Protein AF-A0AA38G7B2-F1 (afdb_monomer_lite)

Sequence (124 aa):
VHRPTGPYPSSEYEHSSIPATIKKMFNLTANFLTHRDAWAATFEGVVSHRDTPRTDCPEILPDVTKASRGRTADEEAELSEFQREILQLAAVVSGDDALNSFPEQIGKRMRVKEAQRYSENAMK

Radius of gyration: 23.24 Å; chains: 1; bounding box: 50×40×49 Å

Organism: Taxus chinensis (NCBI:txid29808)

Foldseek 3Di:
DPAFDWPDPPAGADPLLVVLQVCVVVVPPDDRPDVNVNRHGHCCVVVVPDPDDDPPDDPDDPPPPDDPDPDDDPQQDADDPVLLVLLCVLCVLQVNNPDPCPPPVGRGPHGNNRSVVSSVVSVD

InterPro domains:
  IPR007312 Phosphoesterase [PTHR31956] (9-124)
  IPR017850 Alkaline-phosphatase-like, core domain superfamily [G3DSA:3.40.720.10] (4-78)

pLDDT: mean 88.11, std 9.09, range [57.94, 97.5]

Secondary structure (DSSP, 8-state):
--S---SSTT---STTHHHHHHHHHTT--SPPSSHHHHHS--SHHHHTT-SS--S---SSPPP-SS-SSSS---TTSBPPHHHHHHHHHHHHHHT-TTSS-TTTTTTTT-BHHHHHHHHHHHT-

Structure (mmCIF, N/CA/C/O backbone):
data_AF-A0AA38G7B2-F1
#
_entry.id   AF-A0AA38G7B2-F1
#
loop_
_atom_site.group_PDB
_atom_site.id
_atom_site.type_symbol
_atom_site.label_atom_id
_atom_site.label_alt_id
_atom_site.label_comp_id
_atom_site.label_asym_id
_atom_site.label_entity_id
_atom_site.label_seq_id
_atom_site.pdbx_PDB_ins_code
_atom_site.Cartn_x
_atom_site.Cartn_y
_atom_site.Cartn_z
_atom_site.occupancy
_atom_site.B_iso_or_equiv
_atom_site.auth_seq_id
_atom_site.auth_comp_id
_atom_site.auth_asym_id
_atom_site.auth_atom_id
_atom_site.pdbx_PDB_model_num
ATOM 1 N N . VAL A 1 1 ? 8.338 12.559 -15.274 1.00 59.78 1 VAL A N 1
ATOM 2 C CA . VAL A 1 1 ? 7.675 11.326 -15.762 1.00 59.78 1 VAL A CA 1
ATOM 3 C C . VAL A 1 1 ? 6.289 11.294 -15.139 1.00 59.78 1 VAL A C 1
ATOM 5 O O . VAL A 1 1 ? 6.208 11.103 -13.937 1.00 59.78 1 VAL A O 1
ATOM 8 N N . HIS A 1 2 ? 5.229 11.617 -15.887 1.00 69.75 2 HIS A N 1
ATOM 9 C CA . HIS A 1 2 ? 3.869 11.726 -15.317 1.00 69.75 2 HIS A CA 1
ATOM 10 C C . HIS A 1 2 ? 2.869 10.731 -15.904 1.00 69.75 2 HIS A C 1
ATOM 12 O O . HIS A 1 2 ? 1.832 10.506 -15.293 1.00 69.75 2 HIS A O 1
ATOM 18 N N . ARG A 1 3 ? 3.176 10.121 -17.054 1.00 81.06 3 ARG A N 1
ATOM 19 C CA . ARG A 1 3 ? 2.382 9.039 -17.632 1.00 81.06 3 ARG A CA 1
ATOM 20 C C . ARG A 1 3 ? 3.269 7.836 -17.937 1.00 81.06 3 ARG A C 1
ATOM 22 O O . ARG A 1 3 ? 4.423 8.044 -18.326 1.00 81.06 3 ARG A O 1
ATOM 29 N N . PRO A 1 4 ? 2.762 6.618 -17.733 1.00 87.38 4 PRO A N 1
ATOM 30 C CA . PRO A 1 4 ? 3.469 5.411 -18.110 1.00 87.38 4 PRO A CA 1
ATOM 31 C C . PRO A 1 4 ? 3.517 5.205 -19.623 1.00 87.38 4 PRO A C 1
ATOM 33 O O . PRO A 1 4 ? 2.640 5.652 -20.360 1.00 87.38 4 PRO A O 1
ATOM 36 N N . THR A 1 5 ? 4.506 4.426 -20.051 1.00 84.38 5 THR A N 1
ATOM 37 C CA . THR A 1 5 ? 4.462 3.701 -21.321 1.00 84.38 5 THR A CA 1
ATOM 38 C C . THR A 1 5 ? 4.244 2.235 -20.973 1.00 84.38 5 THR A C 1
ATOM 40 O O . THR A 1 5 ? 5.058 1.643 -20.267 1.00 84.38 5 THR A O 1
ATOM 43 N N . GLY A 1 6 ? 3.136 1.654 -21.422 1.00 88.69 6 GLY A N 1
ATOM 44 C CA . GLY A 1 6 ? 2.787 0.267 -21.127 1.00 88.69 6 GLY A CA 1
ATOM 45 C C . GLY A 1 6 ? 2.444 -0.537 -22.381 1.00 88.69 6 GLY A C 1
ATOM 46 O O . GLY A 1 6 ? 2.496 -0.003 -23.491 1.00 88.69 6 GLY A O 1
ATOM 47 N N . PRO A 1 7 ? 2.109 -1.827 -22.219 1.00 93.88 7 PRO A N 1
ATOM 48 C CA . PRO A 1 7 ? 1.737 -2.704 -23.331 1.00 93.88 7 PRO A CA 1
ATOM 49 C C . PRO A 1 7 ? 0.465 -2.251 -24.066 1.00 93.88 7 PRO A C 1
ATOM 51 O O . PRO A 1 7 ? 0.272 -2.618 -25.224 1.00 93.88 7 PRO A O 1
ATOM 54 N N . TYR A 1 8 ? -0.377 -1.431 -23.428 1.00 94.81 8 TYR A N 1
ATOM 55 C CA . TYR A 1 8 ? -1.593 -0.871 -24.011 1.00 94.81 8 TYR A CA 1
ATOM 56 C C . TYR A 1 8 ? -1.651 0.654 -23.826 1.00 94.81 8 TYR A C 1
ATOM 58 O O . TYR A 1 8 ? -1.110 1.178 -22.853 1.00 94.81 8 TYR A O 1
ATOM 66 N N . PRO A 1 9 ? -2.379 1.392 -24.690 1.00 94.19 9 PRO A N 1
ATOM 67 C CA . PRO A 1 9 ? -2.584 2.835 -24.516 1.00 94.19 9 PRO A CA 1
ATOM 68 C C . PRO A 1 9 ? -3.297 3.216 -23.213 1.00 94.19 9 PRO A C 1
ATOM 70 O O . PRO A 1 9 ? -3.200 4.358 -22.776 1.00 94.19 9 PRO A O 1
ATOM 73 N N . SER A 1 10 ? -4.043 2.276 -22.624 1.00 94.94 10 SER A N 1
ATOM 74 C CA . SER A 1 10 ? -4.743 2.454 -21.353 1.00 94.94 10 SER A CA 1
ATOM 75 C C . SER A 1 10 ? -3.926 2.028 -20.140 1.00 94.94 10 SER A C 1
ATOM 77 O O . SER A 1 10 ? -4.412 2.214 -19.035 1.00 94.94 10 SER A O 1
ATOM 79 N N . SER A 1 11 ? -2.748 1.423 -20.319 1.00 95.88 11 SER A N 1
ATOM 80 C CA . SER A 1 11 ? -1.917 0.943 -19.213 1.00 95.88 11 SER A CA 1
ATOM 81 C C . SER A 1 11 ? -1.593 2.070 -18.241 1.00 95.88 11 SER A C 1
ATOM 83 O O . SER A 1 11 ? -1.157 3.134 -18.669 1.00 95.88 11 SER A O 1
ATOM 85 N N . GLU A 1 12 ? -1.731 1.807 -16.942 1.00 95.31 12 GLU A N 1
ATOM 86 C CA . GLU A 1 12 ? -1.373 2.752 -15.882 1.00 95.31 12 GLU A CA 1
ATOM 87 C C . GLU A 1 12 ? -0.318 2.172 -14.931 1.00 95.31 12 GLU A C 1
ATOM 89 O O . GLU A 1 12 ? -0.022 0.971 -14.948 1.00 95.31 12 GLU A O 1
ATOM 94 N N . TYR A 1 13 ? 0.256 3.042 -14.095 1.00 94.31 13 TYR A N 1
ATOM 95 C CA . TYR A 1 13 ? 1.027 2.609 -12.936 1.00 94.31 13 TYR A CA 1
ATOM 96 C C . TYR A 1 13 ? 0.078 2.188 -11.816 1.00 94.31 13 TYR A C 1
ATOM 98 O O . TYR A 1 13 ? -0.749 2.974 -11.357 1.00 94.31 13 TYR A O 1
ATOM 106 N N . GLU A 1 14 ? 0.234 0.959 -11.339 1.00 93.81 14 GLU A N 1
ATOM 107 C CA . GLU A 1 14 ? -0.499 0.433 -10.189 1.00 93.81 14 GLU A CA 1
ATOM 108 C C . GLU A 1 14 ? 0.328 -0.633 -9.451 1.00 93.81 14 GLU A C 1
ATOM 110 O O . GLU A 1 14 ? 1.471 -0.901 -9.812 1.00 93.81 14 GLU A O 1
ATOM 115 N N . HIS A 1 15 ? -0.223 -1.292 -8.427 1.00 95.81 15 HIS A N 1
ATOM 116 C CA . HIS A 1 15 ? 0.518 -2.331 -7.695 1.00 95.81 15 HIS A CA 1
ATOM 117 C C . HIS A 1 15 ? 1.034 -3.459 -8.598 1.00 95.81 15 HIS A C 1
ATOM 119 O O . HIS A 1 15 ? 2.161 -3.923 -8.429 1.00 95.81 15 HIS A O 1
ATOM 125 N N . SER A 1 16 ? 0.248 -3.855 -9.599 1.00 96.75 16 SER A N 1
ATOM 126 C CA . SER A 1 16 ? 0.623 -4.896 -10.563 1.00 96.75 16 SER A CA 1
ATOM 127 C C . SER A 1 16 ? 1.789 -4.490 -11.477 1.00 96.75 16 SER A C 1
ATOM 129 O O . SER A 1 16 ? 2.418 -5.352 -12.088 1.00 96.75 16 SER A O 1
ATOM 131 N N . SER A 1 17 ? 2.152 -3.203 -11.517 1.00 96.00 17 SER A N 1
ATOM 132 C CA . SER A 1 17 ? 3.367 -2.729 -12.184 1.00 96.00 17 SER A CA 1
ATOM 133 C C . SER A 1 17 ? 4.634 -3.311 -11.562 1.00 96.00 17 SER A C 1
ATOM 135 O O . SER A 1 17 ? 5.627 -3.470 -12.266 1.00 96.00 17 SER A O 1
ATOM 137 N N . ILE A 1 18 ? 4.628 -3.667 -10.271 1.00 95.56 18 ILE A N 1
ATOM 138 C CA . ILE A 1 18 ? 5.790 -4.264 -9.594 1.00 95.56 18 ILE A CA 1
ATOM 139 C C . ILE A 1 18 ? 6.153 -5.627 -10.216 1.00 95.56 18 ILE A C 1
ATOM 141 O O . ILE A 1 18 ? 7.255 -5.743 -10.763 1.00 95.56 18 ILE A O 1
ATOM 145 N N . PRO A 1 19 ? 5.269 -6.650 -10.216 1.00 95.94 19 PRO A N 1
ATOM 146 C CA . PRO A 1 19 ? 5.583 -7.932 -10.847 1.00 95.94 19 PRO A CA 1
ATOM 147 C C . PRO A 1 19 ? 5.797 -7.810 -12.363 1.00 95.94 19 PRO A C 1
ATOM 149 O O . PRO A 1 19 ? 6.701 -8.459 -12.893 1.00 95.94 19 PRO A O 1
ATOM 152 N N . ALA A 1 20 ? 5.058 -6.933 -13.055 1.00 95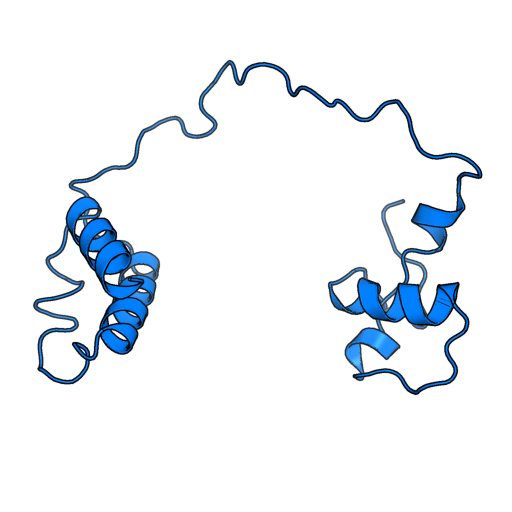.94 20 ALA A N 1
ATOM 153 C CA . ALA A 1 20 ? 5.270 -6.671 -14.481 1.00 95.94 20 ALA A CA 1
ATOM 154 C C . ALA A 1 20 ? 6.689 -6.139 -14.767 1.00 95.94 20 ALA A C 1
ATOM 156 O O . ALA A 1 20 ? 7.347 -6.571 -15.717 1.00 95.94 20 ALA A O 1
ATOM 157 N N . THR A 1 21 ? 7.194 -5.245 -13.909 1.00 95.25 21 THR A N 1
ATOM 158 C CA . THR A 1 21 ? 8.550 -4.686 -14.014 1.00 95.25 21 THR A CA 1
ATOM 159 C C . THR A 1 21 ? 9.604 -5.765 -13.825 1.00 95.25 21 THR A C 1
ATOM 161 O O . THR A 1 21 ? 10.509 -5.870 -14.647 1.00 95.25 21 THR A O 1
ATOM 164 N N . ILE A 1 22 ? 9.474 -6.598 -12.788 1.00 94.81 22 ILE A N 1
ATOM 165 C CA . ILE A 1 22 ? 10.415 -7.695 -12.515 1.00 94.81 22 ILE A CA 1
ATOM 166 C C . ILE A 1 22 ? 10.449 -8.661 -13.702 1.00 94.81 22 ILE A C 1
ATOM 168 O O . ILE A 1 22 ? 11.524 -8.982 -14.210 1.00 94.81 22 ILE A O 1
ATOM 172 N N . LYS A 1 23 ? 9.276 -9.071 -14.201 1.00 95.56 23 LYS A N 1
ATOM 173 C CA . LYS A 1 23 ? 9.171 -9.946 -15.372 1.00 95.56 23 LYS A CA 1
ATOM 174 C C . LYS A 1 23 ? 9.911 -9.372 -16.581 1.00 95.56 23 LYS A C 1
ATOM 176 O O . LYS A 1 23 ? 10.641 -10.113 -17.238 1.00 95.56 23 LYS A O 1
ATOM 181 N N . LYS A 1 24 ? 9.753 -8.072 -16.854 1.00 94.06 24 LYS A N 1
ATOM 182 C CA . LYS A 1 24 ? 10.418 -7.380 -17.967 1.00 94.06 24 LYS A CA 1
ATOM 183 C C . LYS A 1 24 ? 11.928 -7.241 -17.755 1.00 94.06 24 LYS A C 1
ATOM 185 O O . LYS A 1 24 ? 12.690 -7.616 -18.638 1.00 94.06 24 LYS A O 1
ATOM 190 N N . MET A 1 25 ? 12.363 -6.744 -16.596 1.00 93.88 25 MET A N 1
ATOM 191 C CA . MET A 1 25 ? 13.779 -6.490 -16.293 1.00 93.88 25 MET A CA 1
ATOM 192 C C . MET A 1 25 ? 14.629 -7.763 -16.306 1.00 93.88 25 MET A C 1
ATOM 194 O O . MET A 1 25 ? 15.766 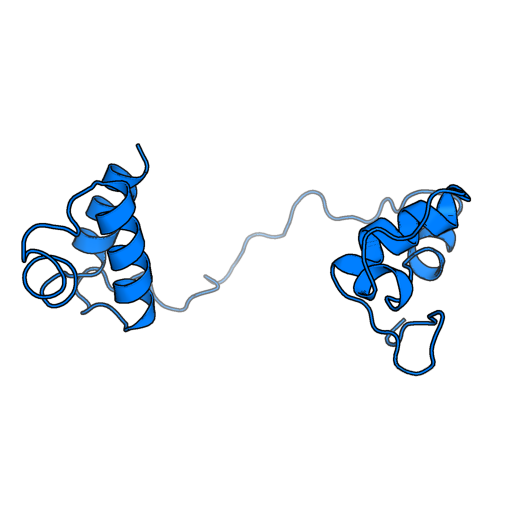-7.730 -16.764 1.00 93.88 25 MET A O 1
ATOM 198 N N . PHE A 1 26 ? 14.078 -8.882 -15.829 1.00 94.25 26 PHE A N 1
ATOM 199 C CA . PHE A 1 26 ? 14.785 -10.165 -15.766 1.00 94.25 26 PHE A CA 1
ATOM 200 C C . PHE A 1 26 ? 14.441 -11.111 -16.923 1.00 94.25 26 PHE A C 1
ATOM 202 O O . PHE A 1 26 ? 14.860 -12.266 -16.909 1.00 94.25 26 PHE A O 1
ATOM 209 N N . ASN A 1 27 ? 13.685 -10.637 -17.921 1.00 95.38 27 ASN A N 1
ATOM 210 C CA . ASN A 1 27 ? 13.259 -11.418 -19.083 1.00 95.38 27 ASN A CA 1
ATOM 211 C C . ASN A 1 27 ? 12.649 -12.787 -18.705 1.00 95.38 27 ASN A C 1
ATOM 213 O O . ASN A 1 27 ? 12.998 -13.828 -19.267 1.00 95.38 27 ASN A O 1
ATOM 217 N N . LEU A 1 28 ? 11.758 -12.800 -17.708 1.00 96.69 28 LEU A N 1
ATOM 218 C CA . LEU A 1 28 ? 11.166 -14.042 -17.210 1.00 96.69 28 LEU A CA 1
ATOM 219 C C . LEU A 1 28 ? 10.184 -14.613 -18.241 1.00 96.69 28 LEU A C 1
ATOM 221 O O . LEU A 1 28 ? 9.245 -13.936 -18.674 1.00 96.69 28 LEU A O 1
ATOM 225 N N . THR A 1 29 ? 10.362 -15.886 -18.587 1.00 95.69 29 THR A N 1
ATOM 226 C CA . THR A 1 29 ? 9.563 -16.591 -19.604 1.00 95.69 29 THR A CA 1
ATOM 227 C C . THR A 1 29 ? 8.233 -17.126 -19.078 1.00 95.69 29 THR A C 1
ATOM 229 O O . THR A 1 29 ? 7.335 -17.399 -19.870 1.00 95.69 29 THR A O 1
ATOM 232 N N . ALA A 1 30 ? 8.079 -17.247 -17.756 1.00 94.06 30 ALA A N 1
ATOM 233 C CA . ALA A 1 30 ? 6.827 -17.657 -17.123 1.00 94.06 30 ALA A CA 1
ATOM 234 C C . ALA A 1 30 ? 5.678 -16.702 -17.480 1.00 94.06 30 ALA A C 1
ATOM 236 O O . ALA A 1 30 ? 5.909 -15.515 -17.683 1.00 94.06 30 ALA A O 1
ATOM 237 N N . ASN A 1 31 ? 4.440 -17.187 -17.539 1.00 95.06 31 ASN A N 1
ATOM 238 C CA . ASN A 1 31 ? 3.276 -16.338 -17.816 1.00 95.06 31 ASN A CA 1
ATOM 239 C C . ASN A 1 31 ? 3.095 -15.223 -16.766 1.00 95.06 31 ASN A C 1
ATOM 241 O O . ASN A 1 31 ? 3.633 -15.302 -15.661 1.00 95.06 31 ASN A O 1
ATOM 245 N N . PHE A 1 32 ? 2.329 -14.186 -17.117 1.00 95.81 32 PHE A N 1
ATOM 246 C CA . PHE A 1 32 ? 1.838 -13.214 -16.134 1.00 95.81 32 PHE A CA 1
ATOM 247 C C . PHE A 1 32 ? 0.969 -13.912 -15.083 1.00 95.81 32 PHE A C 1
ATOM 249 O O . PHE A 1 32 ? 0.305 -14.907 -15.385 1.00 95.81 32 PHE A O 1
ATOM 256 N N . LEU A 1 33 ? 0.979 -13.391 -13.857 1.00 94.06 33 LEU A N 1
ATOM 257 C CA . LEU A 1 33 ? 0.219 -13.971 -12.749 1.00 94.06 33 LEU A CA 1
ATOM 258 C C . LEU A 1 33 ? -1.282 -13.706 -12.903 1.00 94.06 33 LEU A C 1
ATOM 260 O O . LEU A 1 33 ? -2.107 -14.504 -12.467 1.00 94.06 33 LEU A O 1
ATOM 264 N N . THR A 1 34 ? -1.639 -12.583 -13.523 1.00 95.56 34 THR A N 1
ATOM 265 C CA . THR A 1 34 ? -3.010 -12.121 -13.723 1.00 95.56 34 THR A CA 1
ATOM 266 C C . THR A 1 34 ? -3.150 -11.382 -15.063 1.00 95.56 34 THR A C 1
ATOM 268 O O . THR A 1 34 ? -2.191 -11.113 -15.782 1.00 95.56 34 THR A O 1
ATOM 271 N N . HIS A 1 35 ? -4.371 -10.989 -15.422 1.00 96.75 35 HIS A N 1
ATOM 272 C CA . HIS A 1 35 ? -4.562 -10.045 -16.531 1.00 96.75 35 HIS A CA 1
ATOM 273 C C . HIS A 1 35 ? -4.108 -8.624 -16.182 1.00 96.75 35 HIS A C 1
ATOM 275 O O . HIS A 1 35 ? -3.846 -7.815 -17.068 1.00 96.75 35 HIS A O 1
ATOM 281 N N . ARG A 1 36 ? -4.027 -8.317 -14.887 1.00 96.94 36 ARG A N 1
ATOM 282 C CA . ARG A 1 36 ? -3.763 -6.979 -14.383 1.00 96.94 36 ARG A CA 1
ATOM 283 C C . ARG A 1 36 ? -2.278 -6.620 -14.491 1.00 96.94 36 ARG A C 1
ATOM 285 O O . ARG A 1 36 ? -1.958 -5.557 -15.004 1.00 96.94 36 ARG A O 1
ATOM 292 N N . ASP A 1 37 ? -1.368 -7.523 -14.131 1.00 96.00 37 ASP A N 1
ATOM 293 C CA . ASP A 1 37 ? 0.076 -7.359 -14.383 1.00 96.00 37 ASP A CA 1
ATOM 294 C C . ASP A 1 37 ? 0.440 -7.495 -15.869 1.00 96.00 37 ASP A C 1
ATOM 296 O O . ASP A 1 37 ? 1.383 -6.849 -16.313 1.00 96.00 37 ASP A O 1
ATOM 300 N N . ALA A 1 38 ? -0.329 -8.247 -16.665 1.00 96.88 38 ALA A N 1
ATOM 301 C CA . ALA A 1 38 ? -0.173 -8.249 -18.124 1.00 96.88 38 ALA A CA 1
ATOM 302 C C . ALA A 1 38 ? -0.518 -6.893 -18.772 1.00 96.88 38 ALA A C 1
ATOM 304 O O . ALA A 1 38 ? 0.039 -6.539 -19.811 1.00 96.88 38 ALA A O 1
ATOM 305 N N . TRP A 1 39 ? -1.448 -6.145 -18.175 1.00 97.50 39 TRP A N 1
ATOM 306 C CA . TRP A 1 39 ? -1.872 -4.824 -18.639 1.00 97.50 39 TRP A CA 1
ATOM 307 C C . TRP A 1 39 ? -1.031 -3.682 -18.060 1.00 97.50 39 TRP A C 1
ATOM 309 O O . TRP A 1 39 ? -0.834 -2.675 -18.741 1.00 97.50 39 TRP A O 1
ATOM 319 N N . ALA A 1 40 ? -0.550 -3.810 -16.824 1.00 97.12 40 ALA A N 1
ATOM 320 C CA . ALA A 1 40 ? 0.111 -2.733 -16.099 1.00 97.12 40 ALA A CA 1
ATOM 321 C C . ALA A 1 40 ? 1.369 -2.220 -16.812 1.00 97.12 40 ALA A C 1
ATOM 323 O O . ALA A 1 40 ? 2.134 -2.968 -17.425 1.00 97.12 40 ALA A O 1
ATOM 324 N N . ALA A 1 41 ? 1.611 -0.917 -16.698 1.00 96.06 41 ALA A N 1
ATOM 325 C CA . ALA A 1 41 ? 2.867 -0.343 -17.149 1.00 96.06 41 ALA A CA 1
ATOM 326 C C . ALA A 1 41 ? 4.027 -0.728 -16.225 1.00 96.06 41 ALA A C 1
ATOM 328 O O . ALA A 1 41 ? 3.819 -1.033 -15.052 1.00 96.06 41 ALA A O 1
ATOM 329 N N . THR A 1 42 ? 5.252 -0.681 -16.738 1.00 95.06 42 THR A N 1
ATOM 330 C CA . THR A 1 42 ? 6.460 -1.108 -16.022 1.00 95.06 42 THR A CA 1
ATOM 331 C C . THR A 1 42 ? 7.331 0.086 -15.604 1.00 95.06 42 THR A C 1
ATOM 333 O O . THR A 1 42 ? 7.274 1.157 -16.203 1.00 95.06 42 THR A O 1
ATOM 336 N N . PHE A 1 43 ? 8.120 -0.074 -14.537 1.00 93.56 43 PHE A N 1
ATOM 337 C CA . PHE A 1 43 ? 8.985 0.965 -13.961 1.00 93.56 43 PHE A CA 1
ATOM 338 C C . PHE A 1 43 ? 10.423 0.944 -14.500 1.00 93.56 43 PHE A C 1
ATOM 340 O O . PHE A 1 43 ? 11.250 1.719 -14.025 1.00 93.56 43 PHE A O 1
ATOM 347 N N . GLU A 1 44 ? 10.744 0.098 -15.481 1.00 90.56 44 GLU A N 1
ATOM 348 C CA . GLU A 1 44 ? 12.074 0.003 -16.100 1.00 90.56 44 GLU A CA 1
ATOM 349 C C . GLU A 1 44 ? 12.547 1.360 -16.617 1.00 90.56 44 GLU A C 1
ATOM 351 O O . GLU A 1 44 ? 13.696 1.721 -16.404 1.00 90.56 44 GLU A O 1
ATOM 356 N N . GLY A 1 45 ? 11.646 2.166 -17.191 1.00 86.25 45 GLY A N 1
ATOM 357 C CA . GLY A 1 45 ? 11.983 3.527 -17.601 1.00 86.25 45 GLY A CA 1
ATOM 358 C C . GLY A 1 45 ? 12.529 4.341 -16.428 1.00 86.25 45 GLY A C 1
ATOM 359 O O . GLY A 1 45 ? 13.579 4.948 -16.543 1.00 86.25 45 GLY A O 1
ATOM 360 N N . VAL A 1 46 ? 11.882 4.271 -15.264 1.00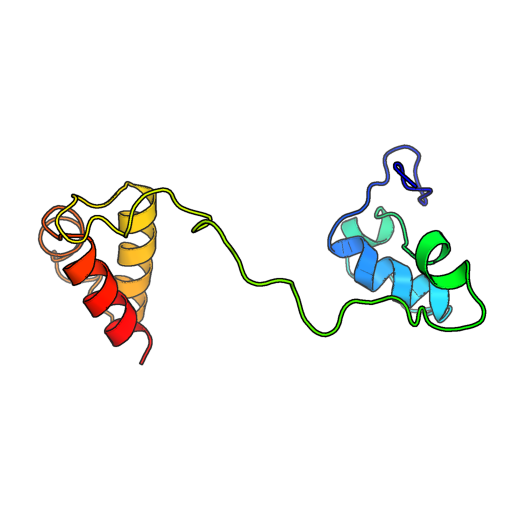 85.56 46 VAL A N 1
ATOM 361 C CA . VAL A 1 46 ? 12.273 5.026 -14.066 1.00 85.56 46 VAL A CA 1
ATOM 362 C C . VAL A 1 46 ? 13.593 4.526 -13.477 1.00 85.56 46 VAL A C 1
ATOM 364 O O . VAL A 1 46 ? 14.451 5.341 -13.137 1.00 85.56 46 VAL A O 1
ATOM 367 N N . VAL A 1 47 ? 13.762 3.207 -13.340 1.00 84.94 47 VAL A N 1
ATOM 368 C CA . VAL A 1 47 ? 14.924 2.626 -12.643 1.00 84.94 47 VAL A CA 1
ATOM 369 C C . VAL A 1 47 ? 16.160 2.481 -13.532 1.00 84.94 47 VAL A C 1
ATOM 371 O O . VAL A 1 47 ? 17.268 2.441 -13.010 1.00 84.94 47 VAL A O 1
ATOM 374 N N . SER A 1 48 ? 16.000 2.453 -14.858 1.00 85.31 48 SER A N 1
ATOM 375 C CA . SER A 1 48 ? 17.108 2.311 -15.813 1.00 85.31 48 SER A CA 1
ATOM 376 C C . SER A 1 48 ? 17.689 3.644 -16.296 1.00 85.31 48 SER A C 1
ATOM 378 O O . SER A 1 48 ? 18.612 3.646 -17.101 1.00 85.31 48 SER A O 1
ATOM 380 N N . HIS A 1 49 ? 17.193 4.791 -15.818 1.00 85.44 49 HIS A N 1
ATOM 381 C CA . HIS A 1 49 ? 17.725 6.106 -16.204 1.00 85.44 49 HIS A CA 1
ATOM 382 C C . HIS A 1 49 ? 19.108 6.434 -15.619 1.00 85.44 49 HIS A C 1
ATOM 384 O O . HIS A 1 49 ? 19.678 7.470 -15.963 1.00 85.44 49 HIS A O 1
ATOM 390 N N . ARG A 1 50 ? 19.634 5.620 -14.697 1.00 85.44 50 ARG A N 1
ATOM 391 C CA . ARG A 1 50 ? 20.903 5.888 -14.016 1.00 85.44 50 ARG A CA 1
ATOM 392 C C . ARG A 1 50 ? 21.748 4.630 -13.914 1.00 85.44 50 ARG A C 1
ATOM 394 O O . ARG A 1 50 ? 21.259 3.601 -13.464 1.00 85.44 50 ARG A O 1
ATOM 401 N N . ASP A 1 51 ? 23.036 4.779 -14.200 1.00 89.44 51 ASP A N 1
ATOM 402 C CA . ASP A 1 51 ? 24.031 3.719 -14.003 1.00 89.44 51 ASP A CA 1
ATOM 403 C C . ASP A 1 51 ? 24.461 3.582 -12.534 1.00 89.44 51 ASP A C 1
ATOM 405 O O . ASP A 1 51 ? 25.013 2.562 -12.128 1.00 89.44 51 ASP A O 1
ATOM 409 N N . THR A 1 52 ? 24.215 4.615 -11.720 1.00 89.62 52 THR A N 1
ATOM 410 C CA . THR A 1 52 ? 24.568 4.643 -10.297 1.00 89.62 52 THR A CA 1
ATOM 411 C C . THR A 1 52 ? 23.388 5.071 -9.419 1.00 89.62 52 THR A C 1
ATOM 413 O O . THR A 1 52 ? 22.601 5.953 -9.810 1.00 89.62 52 THR A O 1
ATOM 416 N N . PRO A 1 53 ? 23.260 4.492 -8.205 1.00 87.50 53 PRO A N 1
ATOM 417 C CA . PRO A 1 53 ? 22.256 4.910 -7.236 1.00 87.50 53 PRO A CA 1
ATOM 418 C C . PRO A 1 53 ? 22.304 6.413 -6.950 1.00 87.50 53 PRO A C 1
ATOM 420 O O . PRO A 1 53 ? 23.346 7.066 -7.031 1.00 87.50 53 PRO A O 1
ATOM 423 N N . ARG A 1 54 ? 21.146 6.975 -6.610 1.00 88.88 54 ARG A N 1
ATOM 424 C CA . ARG A 1 54 ? 21.049 8.345 -6.109 1.00 88.88 54 ARG A CA 1
ATOM 425 C C . ARG A 1 54 ? 21.623 8.421 -4.694 1.00 88.88 54 ARG A C 1
ATOM 427 O O . ARG A 1 54 ? 21.278 7.599 -3.855 1.00 88.88 54 ARG A O 1
ATOM 434 N N . THR A 1 55 ? 22.464 9.419 -4.441 1.00 91.31 55 THR A N 1
ATOM 435 C CA . THR A 1 55 ? 23.094 9.673 -3.131 1.00 91.31 55 THR A CA 1
ATOM 436 C C . THR A 1 55 ? 22.507 10.896 -2.422 1.00 91.31 55 THR A C 1
ATOM 438 O O . THR A 1 55 ? 22.991 11.299 -1.376 1.00 91.31 55 THR A O 1
ATOM 441 N N . ASP A 1 56 ? 21.489 11.521 -3.010 1.00 91.31 56 ASP A N 1
ATOM 442 C CA . ASP A 1 56 ? 20.806 12.721 -2.520 1.00 91.31 56 ASP A CA 1
ATOM 443 C C . ASP A 1 56 ? 19.506 12.391 -1.760 1.00 91.31 56 ASP A C 1
ATOM 445 O O . ASP A 1 56 ? 18.666 13.265 -1.553 1.00 91.31 56 ASP A O 1
ATOM 449 N N . CYS A 1 57 ? 19.303 11.125 -1.376 1.00 89.25 57 CYS A N 1
ATOM 450 C CA . CYS A 1 57 ? 18.175 10.729 -0.540 1.00 89.25 57 CYS A CA 1
ATOM 451 C C . CYS A 1 57 ? 18.406 11.242 0.893 1.00 89.25 57 CYS A C 1
ATOM 453 O O . CYS A 1 57 ? 19.413 10.868 1.495 1.00 89.25 57 CYS A O 1
ATOM 455 N N . PRO A 1 58 ? 17.522 12.084 1.457 1.00 91.56 58 PRO A N 1
ATOM 456 C CA . PRO A 1 58 ? 17.679 12.539 2.830 1.00 91.56 58 PRO A CA 1
ATOM 457 C C . PRO A 1 58 ? 17.503 11.360 3.793 1.00 91.56 58 PRO A C 1
ATOM 459 O O . PRO A 1 58 ? 16.434 10.759 3.858 1.00 91.56 58 PRO A O 1
ATOM 462 N N . GLU A 1 59 ? 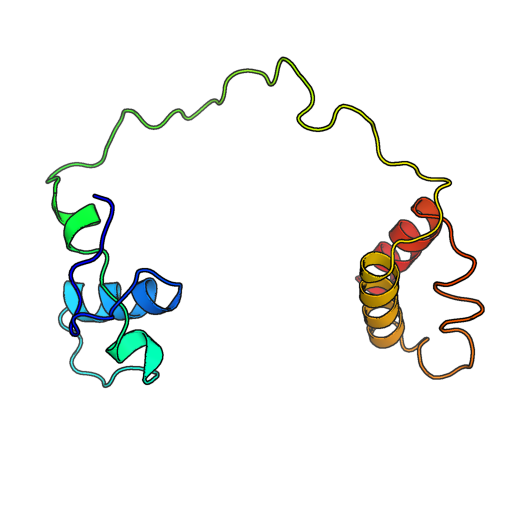18.546 11.044 4.558 1.00 92.75 59 GLU A N 1
ATOM 463 C CA . GLU A 1 59 ? 18.483 10.018 5.612 1.00 92.75 59 GLU A CA 1
ATOM 464 C C . GLU A 1 59 ? 17.790 10.533 6.877 1.00 92.75 59 GLU A C 1
ATOM 466 O O . GLU A 1 59 ? 17.206 9.767 7.641 1.00 92.75 59 GLU A O 1
ATOM 471 N N . ILE A 1 60 ? 17.834 11.850 7.080 1.00 92.06 60 ILE A N 1
ATOM 472 C CA . ILE A 1 60 ? 17.205 12.538 8.200 1.00 92.06 60 ILE A CA 1
ATOM 473 C C . ILE A 1 60 ? 16.219 13.539 7.615 1.00 92.06 60 ILE A C 1
ATOM 475 O O . ILE A 1 60 ? 16.595 14.461 6.887 1.00 92.06 60 ILE A O 1
ATOM 479 N N . LEU A 1 61 ? 14.940 13.338 7.919 1.00 87.81 61 LEU A N 1
ATOM 480 C CA . LEU A 1 61 ? 13.910 14.317 7.604 1.00 87.81 61 LEU A CA 1
ATOM 481 C C . LEU A 1 61 ? 14.031 15.506 8.569 1.00 87.81 61 LEU A C 1
ATOM 483 O O . LEU A 1 61 ? 14.391 15.308 9.730 1.00 87.81 61 LEU A O 1
ATOM 487 N N . PRO A 1 62 ? 13.739 16.737 8.118 1.00 87.62 62 PRO A N 1
ATOM 488 C CA . PRO A 1 62 ? 13.721 17.888 9.011 1.00 87.62 62 PRO A CA 1
ATOM 489 C C . PRO A 1 62 ? 12.684 17.692 10.119 1.00 87.62 62 PRO A C 1
ATOM 491 O O . PRO A 1 62 ? 11.644 17.063 9.899 1.00 87.62 62 PRO A O 1
ATOM 494 N N . ASP A 1 63 ? 12.942 18.286 11.286 1.00 86.25 63 ASP A N 1
ATOM 495 C CA . ASP A 1 63 ? 11.976 18.281 12.378 1.00 86.25 63 ASP A CA 1
ATOM 496 C C . ASP A 1 63 ? 10.636 18.849 11.908 1.00 86.25 63 ASP A C 1
ATOM 498 O O . ASP A 1 63 ? 10.537 19.919 11.292 1.00 86.25 63 ASP A O 1
ATOM 502 N N . VAL A 1 64 ? 9.578 18.106 12.215 1.00 82.81 64 VAL A N 1
ATOM 503 C CA . VAL A 1 64 ? 8.211 18.485 11.886 1.00 82.81 64 VAL A CA 1
ATOM 504 C C . VAL A 1 64 ? 7.814 19.652 12.795 1.00 82.81 64 VAL A C 1
ATOM 506 O O . VAL A 1 64 ? 7.327 19.470 13.905 1.00 82.81 64 VAL A O 1
ATOM 509 N N . THR A 1 65 ? 8.030 20.880 12.317 1.00 81.88 65 THR A N 1
ATOM 510 C CA . THR A 1 65 ? 7.762 22.122 13.077 1.00 81.88 65 THR A CA 1
ATOM 511 C C . THR A 1 65 ? 6.281 22.364 13.374 1.00 81.88 65 THR A C 1
ATOM 513 O O . THR A 1 65 ? 5.938 23.184 14.226 1.00 81.88 65 THR A O 1
ATOM 516 N N . LYS A 1 66 ? 5.384 21.663 12.676 1.00 78.25 66 LYS A N 1
ATOM 517 C CA . LYS A 1 66 ? 3.937 21.711 12.884 1.00 78.25 66 LYS A CA 1
ATOM 518 C C . LYS A 1 66 ? 3.390 20.301 12.834 1.00 78.25 66 LYS A C 1
ATOM 520 O O . LYS A 1 66 ? 3.576 19.621 11.830 1.00 78.25 66 LYS A O 1
ATOM 525 N N . ALA A 1 67 ? 2.671 19.891 13.874 1.00 73.44 67 ALA A N 1
ATOM 526 C CA . ALA A 1 67 ? 1.947 18.631 13.849 1.00 73.44 67 ALA A CA 1
ATOM 527 C C . ALA A 1 67 ? 1.075 18.560 12.583 1.00 73.44 67 ALA A C 1
ATOM 529 O O . ALA A 1 67 ? 0.288 19.467 12.313 1.00 73.44 67 ALA A O 1
ATOM 530 N N . SER A 1 68 ? 1.198 17.472 11.815 1.00 70.62 68 SER A N 1
ATOM 531 C CA . SER A 1 68 ? 0.419 17.256 10.584 1.00 70.62 68 SER A CA 1
ATOM 532 C C . SER A 1 68 ? -1.095 17.255 10.835 1.00 70.62 68 SER A C 1
ATOM 534 O O . SER A 1 68 ? -1.884 17.426 9.911 1.00 70.62 68 SER A O 1
ATOM 536 N N . ARG A 1 69 ? -1.505 17.074 12.098 1.00 70.94 69 ARG A N 1
ATOM 537 C CA . ARG A 1 69 ? -2.872 17.260 12.581 1.00 70.94 69 ARG A CA 1
ATOM 538 C C . ARG A 1 69 ? -2.904 18.469 13.513 1.00 70.94 69 ARG A C 1
ATOM 540 O O . ARG A 1 69 ? -2.179 18.499 14.500 1.00 70.94 69 ARG A O 1
ATOM 547 N N . GLY A 1 70 ? -3.797 19.422 13.248 1.00 77.56 70 GLY A N 1
ATOM 548 C CA . GLY A 1 70 ? -4.023 20.586 14.119 1.00 77.56 70 GLY A CA 1
ATOM 549 C C . GLY A 1 70 ? -4.694 20.261 15.462 1.00 77.56 70 GLY A C 1
ATOM 550 O O . GLY A 1 70 ? -5.009 21.172 16.221 1.00 77.56 70 GLY A O 1
ATOM 551 N N . ARG A 1 71 ? -4.953 18.980 15.745 1.00 78.81 71 ARG A N 1
ATOM 552 C CA . ARG A 1 71 ? -5.602 18.488 16.961 1.00 78.81 71 ARG A CA 1
ATOM 553 C C . ARG A 1 71 ? -5.124 17.066 17.265 1.00 78.81 71 ARG A C 1
ATOM 555 O O . ARG A 1 71 ? -4.803 16.305 16.348 1.00 78.81 71 ARG A O 1
ATOM 562 N N . THR A 1 72 ? -5.096 16.709 18.543 1.00 82.75 72 THR A N 1
ATOM 563 C CA . THR A 1 72 ? -4.942 15.324 19.007 1.00 82.75 72 THR A CA 1
ATOM 564 C C . THR A 1 72 ? -6.199 14.497 18.714 1.00 82.75 72 THR A C 1
ATOM 566 O O . THR A 1 72 ? -7.223 15.033 18.280 1.00 82.75 72 THR A O 1
ATOM 569 N N . ALA A 1 73 ? -6.128 13.178 18.918 1.00 85.44 73 ALA A N 1
ATOM 570 C CA . ALA A 1 73 ? -7.323 12.342 18.860 1.00 85.44 73 ALA A CA 1
ATOM 571 C C . ALA A 1 73 ? -8.347 12.821 19.903 1.00 85.44 73 ALA A C 1
ATOM 573 O O . ALA A 1 73 ? -7.981 13.155 21.029 1.00 85.44 73 ALA A O 1
ATOM 574 N N . ASP A 1 74 ? -9.618 12.883 19.510 1.00 92.12 74 ASP A N 1
ATOM 575 C CA . ASP A 1 74 ? -10.711 13.134 20.443 1.00 92.12 74 ASP A CA 1
ATOM 576 C C . ASP A 1 74 ? -11.106 11.817 21.105 1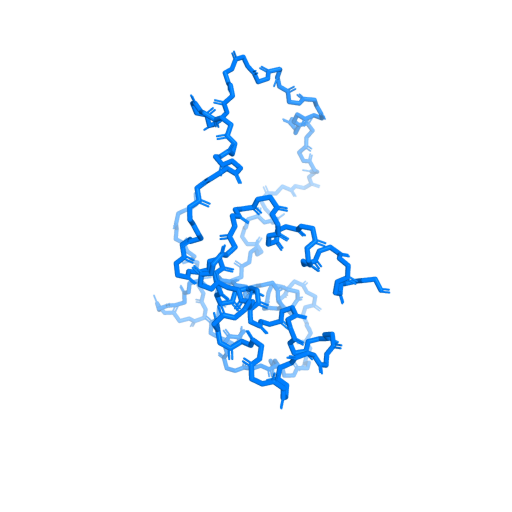.00 92.12 74 ASP A C 1
ATOM 578 O O . ASP A 1 74 ? -11.934 11.071 20.591 1.00 92.12 74 ASP A O 1
ATOM 582 N N . GLU A 1 75 ? -10.445 11.498 22.210 1.00 93.75 75 GLU A N 1
ATOM 583 C CA . GLU A 1 75 ? -10.615 10.222 22.906 1.00 93.75 75 GLU A CA 1
ATOM 584 C C . GLU A 1 75 ? -12.031 10.003 23.453 1.00 93.75 75 GLU A C 1
ATOM 586 O O . GLU A 1 75 ? -12.451 8.853 23.595 1.00 93.75 75 GLU A O 1
ATOM 591 N N . GLU A 1 76 ? -12.771 11.090 23.693 1.00 95.19 76 GLU A N 1
ATOM 592 C CA . GLU A 1 76 ? -14.157 11.087 24.170 1.00 95.19 76 GLU A CA 1
ATOM 593 C C . GLU A 1 76 ? -15.181 11.226 23.030 1.00 95.19 76 GLU A C 1
ATOM 595 O O . GLU A 1 76 ? -16.390 11.235 23.283 1.00 95.19 76 GLU A O 1
ATOM 600 N N . ALA A 1 77 ? -14.747 11.330 21.769 1.00 94.56 77 ALA A N 1
ATOM 601 C CA . ALA A 1 77 ? -15.673 11.360 20.641 1.00 94.56 77 ALA A CA 1
ATOM 602 C C . ALA A 1 77 ? -16.410 10.025 20.488 1.00 94.56 77 ALA A C 1
ATOM 604 O O . ALA A 1 77 ? -15.917 8.956 20.859 1.00 94.56 77 ALA A O 1
ATOM 605 N N . GLU A 1 78 ? -17.607 10.100 19.912 1.00 94.75 78 GLU A N 1
ATOM 606 C CA . GLU A 1 78 ? -18.272 8.921 19.364 1.00 94.75 78 GLU A CA 1
ATOM 607 C C . GLU A 1 78 ? -17.482 8.392 18.164 1.00 94.75 78 GLU A C 1
ATOM 609 O O . GLU A 1 78 ? -16.821 9.150 17.449 1.00 94.75 78 GLU A O 1
ATOM 614 N N . LEU A 1 79 ? -17.567 7.085 17.929 1.00 93.31 79 LEU A N 1
ATOM 615 C CA . LEU A 1 79 ? -16.895 6.463 16.795 1.00 93.31 79 LEU A CA 1
ATOM 616 C C . LEU A 1 79 ? -17.506 6.932 15.471 1.00 93.31 79 LEU A C 1
ATOM 618 O O . LEU A 1 79 ? -18.728 7.020 15.329 1.00 93.31 79 LEU A O 1
ATOM 622 N N . SER A 1 80 ? -16.661 7.156 14.467 1.00 92.62 80 SER A N 1
ATOM 623 C CA . SER A 1 80 ? -17.117 7.247 13.082 1.00 92.62 80 SER A CA 1
ATOM 624 C C . SER A 1 80 ? -17.655 5.896 12.598 1.00 92.62 80 SER A C 1
ATOM 626 O O . SER A 1 80 ? -17.411 4.853 13.206 1.00 92.62 80 SER A O 1
ATOM 628 N N . GLU A 1 81 ? -18.386 5.895 11.484 1.00 91.94 81 GLU A N 1
ATOM 629 C CA . GLU A 1 81 ? -18.848 4.655 10.849 1.00 91.94 81 GLU A CA 1
ATOM 630 C C . GLU A 1 81 ? -17.688 3.708 10.549 1.00 91.94 81 GLU A C 1
ATOM 632 O O . GLU A 1 81 ? -17.679 2.582 11.034 1.00 91.94 81 GLU A O 1
ATOM 637 N N . PHE A 1 82 ? -16.649 4.216 9.891 1.00 93.19 82 PHE A N 1
ATOM 638 C CA . PHE A 1 82 ? -15.456 3.438 9.588 1.00 93.19 82 PHE A CA 1
ATOM 639 C C . PHE A 1 82 ? -14.758 2.887 10.845 1.00 93.19 82 PHE A C 1
ATOM 641 O O . PHE A 1 82 ? -14.322 1.740 10.872 1.00 93.19 82 PHE A O 1
ATOM 648 N N . GLN A 1 83 ? -14.682 3.668 11.931 1.00 93.19 83 GLN A N 1
ATOM 649 C CA . GLN A 1 83 ? -14.128 3.175 13.199 1.00 93.19 83 GLN A CA 1
ATOM 650 C C . GLN A 1 83 ? -14.977 2.048 13.802 1.00 93.19 83 GLN A C 1
ATOM 652 O O . GLN A 1 83 ? -14.419 1.116 14.379 1.00 93.19 83 GLN A O 1
ATOM 657 N N . ARG A 1 84 ? -16.309 2.097 13.654 1.00 91.19 84 ARG A N 1
ATOM 658 C CA . ARG A 1 84 ? -17.198 1.001 14.070 1.00 91.19 84 ARG A CA 1
ATOM 659 C C . ARG A 1 84 ? -17.012 -0.249 13.215 1.00 91.19 84 ARG A C 1
ATOM 661 O O . ARG A 1 84 ? -17.048 -1.339 13.769 1.00 91.19 84 ARG A O 1
ATOM 668 N N . GLU A 1 85 ? -16.789 -0.107 11.911 1.00 89.50 85 GLU A N 1
ATOM 669 C CA . GLU A 1 85 ? -16.517 -1.237 11.008 1.00 89.50 85 GLU A CA 1
ATOM 670 C C . GLU A 1 85 ? -15.191 -1.932 11.347 1.00 89.50 85 GLU A C 1
ATOM 672 O O . GLU A 1 85 ? -15.125 -3.158 11.407 1.00 89.50 85 GLU A O 1
ATOM 677 N N . ILE A 1 86 ? -14.140 -1.163 11.656 1.00 91.00 86 ILE A N 1
ATOM 678 C CA . ILE A 1 86 ? -12.876 -1.728 12.155 1.00 91.00 86 ILE A CA 1
ATOM 679 C C . ILE A 1 86 ? -13.108 -2.473 13.473 1.00 91.00 86 ILE A C 1
ATOM 681 O O . ILE A 1 86 ? -12.610 -3.583 13.660 1.00 91.00 86 ILE A O 1
ATOM 685 N N . LEU A 1 87 ? -13.880 -1.882 14.387 1.00 91.44 87 LEU A N 1
ATOM 686 C CA . LEU A 1 87 ? -14.187 -2.513 15.665 1.00 91.44 87 LEU A CA 1
ATOM 687 C C . LEU A 1 87 ? -15.014 -3.796 15.492 1.00 91.44 87 LEU A C 1
ATOM 689 O O . LEU A 1 87 ? -14.814 -4.753 16.235 1.00 91.44 87 LEU A O 1
ATOM 693 N N . GLN A 1 88 ? -15.901 -3.845 14.496 1.00 88.56 88 GLN A N 1
ATOM 694 C CA . GLN A 1 88 ? -16.635 -5.056 14.134 1.00 88.56 88 GLN A CA 1
ATOM 695 C C . GLN A 1 88 ? -15.679 -6.184 13.747 1.00 88.56 88 GLN A C 1
ATOM 697 O O . GLN A 1 88 ? -15.838 -7.310 14.209 1.00 88.56 88 GLN A O 1
ATOM 702 N N . LEU A 1 89 ? -14.661 -5.880 12.937 1.00 89.56 89 LEU A N 1
ATOM 703 C CA . LEU A 1 89 ? -13.638 -6.858 12.578 1.00 89.56 89 LEU A CA 1
ATOM 704 C C . LEU A 1 89 ? -12.862 -7.332 13.815 1.00 89.56 89 LEU A C 1
ATOM 706 O O . LEU A 1 89 ? -12.652 -8.531 13.974 1.00 89.56 89 LEU A O 1
ATOM 710 N N . ALA A 1 90 ? -12.488 -6.419 14.715 1.00 90.62 90 ALA A N 1
ATOM 711 C CA . ALA A 1 90 ? -11.825 -6.775 15.971 1.00 90.62 90 ALA A CA 1
ATOM 712 C C . ALA A 1 90 ? -12.693 -7.693 16.856 1.00 90.62 90 ALA A C 1
ATOM 714 O O . ALA A 1 90 ? -12.173 -8.616 17.485 1.00 90.62 90 ALA A O 1
ATOM 715 N N . ALA A 1 91 ? -14.012 -7.481 16.871 1.00 89.06 91 ALA A N 1
ATOM 716 C CA . ALA A 1 91 ? -14.944 -8.341 17.597 1.00 89.06 91 ALA A CA 1
ATOM 717 C C . ALA A 1 91 ? -14.998 -9.759 17.012 1.00 89.06 91 ALA A C 1
ATOM 719 O O . ALA A 1 91 ? -14.955 -10.725 17.768 1.00 89.06 91 ALA A O 1
ATOM 720 N N . VAL A 1 92 ? -14.996 -9.890 15.680 1.00 88.44 92 VAL A N 1
ATOM 721 C CA . VAL A 1 92 ? -14.919 -11.195 14.997 1.00 88.44 92 VAL A CA 1
ATOM 722 C C . VAL A 1 92 ? -13.612 -11.916 15.328 1.00 88.44 92 VAL A C 1
ATOM 724 O O . VAL A 1 92 ? -13.627 -13.102 15.641 1.00 88.44 92 VAL A O 1
ATOM 727 N N . VAL A 1 93 ? -12.476 -11.210 15.302 1.00 88.81 93 VAL A N 1
ATOM 728 C CA . VAL A 1 93 ? -11.168 -11.799 15.648 1.00 88.81 93 VAL A CA 1
ATOM 729 C C . VAL A 1 93 ? -11.147 -12.297 17.098 1.00 88.81 93 VAL A C 1
ATOM 731 O O . VAL A 1 93 ? -10.578 -13.350 17.373 1.00 88.81 93 VAL A O 1
ATOM 734 N N . SER A 1 94 ? -11.819 -11.585 18.005 1.00 86.75 94 SER A N 1
ATOM 735 C CA . SER A 1 94 ? -11.923 -11.960 19.422 1.00 86.75 94 SER A CA 1
ATOM 736 C C . SER A 1 94 ? -12.953 -13.065 19.697 1.00 86.75 94 SER A C 1
ATOM 738 O O . SER A 1 94 ? -12.989 -13.593 20.805 1.00 86.75 94 SER A O 1
ATOM 740 N N . GLY A 1 95 ? -13.801 -13.411 18.718 1.00 83.75 95 GLY A N 1
ATOM 741 C CA . GLY A 1 95 ? -14.948 -14.310 18.898 1.00 83.75 95 GLY A CA 1
ATOM 742 C C . GLY A 1 95 ? -16.119 -13.702 19.685 1.00 83.75 95 GLY A C 1
ATOM 743 O O . GLY A 1 95 ? -17.003 -14.428 20.138 1.00 83.75 95 GLY A O 1
ATOM 744 N N . ASP A 1 96 ? -16.133 -12.377 19.852 1.00 79.12 96 ASP A N 1
ATOM 745 C CA . ASP A 1 96 ? -17.168 -11.625 20.570 1.00 79.12 96 ASP A CA 1
ATOM 746 C C . ASP A 1 96 ? -18.331 -11.198 19.655 1.00 79.12 96 ASP A C 1
ATOM 748 O O . ASP A 1 96 ? -19.281 -10.572 20.119 1.00 79.12 96 ASP A O 1
ATOM 752 N N . ASP A 1 97 ? -18.287 -11.510 18.359 1.00 70.88 97 ASP A N 1
ATOM 753 C CA . ASP A 1 97 ? -19.311 -11.159 17.368 1.00 70.88 97 ASP A CA 1
ATOM 754 C C . ASP A 1 97 ? -20.621 -11.955 17.525 1.00 70.88 97 ASP A C 1
ATOM 756 O O . ASP A 1 97 ? -21.690 -11.485 17.131 1.00 70.88 97 ASP A O 1
ATOM 760 N N . ALA A 1 98 ? -20.563 -13.139 18.141 1.00 64.50 98 ALA A N 1
ATOM 761 C CA . ALA A 1 98 ? -21.673 -14.092 18.197 1.00 64.50 98 ALA A CA 1
ATOM 762 C C . ALA A 1 98 ? -22.725 -13.836 19.306 1.00 64.50 98 ALA A C 1
ATOM 764 O O . ALA A 1 98 ? -23.751 -14.519 19.338 1.00 64.50 98 ALA A O 1
ATOM 765 N N . LEU A 1 99 ? -22.513 -12.884 20.228 1.00 57.94 99 LEU A N 1
ATOM 766 C CA . LEU A 1 99 ? -23.286 -12.781 21.482 1.00 57.94 99 LEU A CA 1
ATOM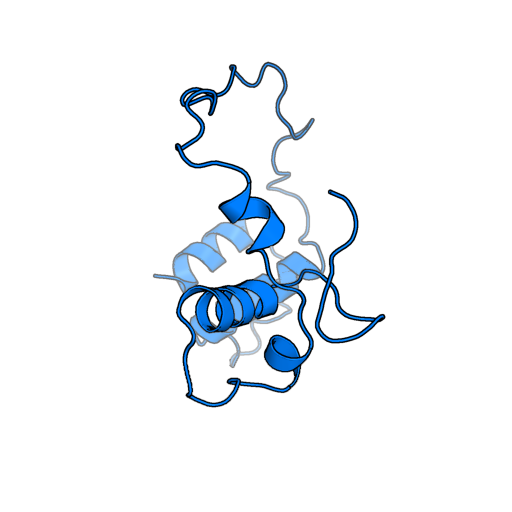 767 C C . LEU A 1 99 ? -23.945 -11.409 21.728 1.00 57.94 99 LEU A C 1
ATOM 769 O O . LEU A 1 99 ? -23.739 -10.824 22.783 1.00 57.94 99 LEU A O 1
ATOM 773 N N . ASN A 1 100 ? -24.768 -10.885 20.804 1.00 59.91 100 ASN A N 1
ATOM 774 C CA . ASN A 1 100 ? -25.589 -9.652 20.971 1.00 59.91 100 ASN A CA 1
ATOM 775 C C . ASN A 1 100 ? -24.846 -8.388 21.473 1.00 59.91 100 ASN A C 1
ATOM 777 O O . ASN A 1 100 ? -25.463 -7.373 21.809 1.00 59.91 100 ASN A O 1
ATOM 781 N N . SER A 1 101 ? -23.524 -8.445 21.546 1.00 64.25 101 SER A N 1
ATOM 782 C CA . SER A 1 101 ? -22.630 -7.433 22.082 1.00 64.25 101 SER A CA 1
ATOM 783 C C . SER A 1 101 ? -22.366 -6.389 21.003 1.00 64.25 101 SER A C 1
ATOM 785 O O . SER A 1 101 ? -22.419 -5.200 21.287 1.00 64.25 101 SER A O 1
ATOM 787 N N . PHE A 1 102 ? -22.213 -6.785 19.741 1.00 67.44 102 PHE A N 1
ATOM 788 C CA . PHE A 1 102 ? -22.138 -5.870 18.604 1.00 67.44 102 PHE A CA 1
ATOM 789 C C . PHE A 1 102 ? -23.514 -5.698 17.918 1.00 67.44 102 PHE A C 1
ATOM 791 O O . PHE A 1 102 ? -24.207 -6.692 17.702 1.00 67.44 102 PHE A O 1
ATOM 798 N N . PRO A 1 103 ? -23.945 -4.476 17.534 1.00 70.06 103 PRO A N 1
ATOM 799 C CA . PRO A 1 103 ? -23.267 -3.190 17.709 1.00 70.06 103 PRO A CA 1
ATOM 800 C C . PRO A 1 103 ? -23.654 -2.441 19.003 1.00 70.06 103 PRO A C 1
ATOM 802 O O . PRO A 1 103 ? -23.211 -1.313 19.211 1.00 70.06 103 PRO A O 1
ATOM 805 N N . GLU A 1 104 ? -24.549 -2.982 19.836 1.00 74.69 104 GLU A N 1
ATOM 806 C CA . GLU A 1 104 ? -25.177 -2.216 20.928 1.00 74.69 104 GLU A CA 1
ATOM 807 C C . GLU A 1 104 ? -24.273 -2.010 22.156 1.00 74.69 104 GLU A C 1
ATOM 809 O O . GLU A 1 104 ? -24.263 -0.919 22.729 1.00 74.69 104 GLU A O 1
ATOM 814 N N . GLN A 1 105 ? -23.513 -3.028 22.565 1.00 68.50 105 GLN A N 1
ATOM 815 C CA . GLN A 1 105 ? -22.539 -2.954 23.664 1.00 68.50 105 GLN A CA 1
ATOM 816 C C . GLN A 1 105 ? -21.123 -2.623 23.163 1.00 68.50 105 GLN A C 1
ATOM 818 O O . GLN A 1 105 ? -20.412 -1.854 23.802 1.00 68.50 105 GLN A O 1
ATOM 823 N N . ILE A 1 106 ? -20.744 -3.152 21.999 1.00 73.94 106 ILE A N 1
ATOM 824 C CA . ILE A 1 106 ? -19.467 -2.959 21.311 1.00 73.94 106 ILE A CA 1
ATOM 825 C C . ILE A 1 106 ? -19.750 -2.115 20.067 1.00 73.94 106 ILE A C 1
ATOM 827 O O . ILE A 1 106 ? -20.499 -2.537 19.192 1.00 73.94 106 ILE A O 1
ATOM 831 N N . GLY A 1 107 ? -19.181 -0.912 19.979 1.00 78.19 107 GLY A N 1
ATOM 832 C CA . GLY A 1 107 ? -19.352 -0.017 18.828 1.00 78.19 107 GLY A CA 1
ATOM 833 C C . GLY A 1 107 ? -20.234 1.198 19.097 1.00 78.19 107 GLY A C 1
ATOM 834 O O . GLY A 1 107 ? -19.707 2.303 19.177 1.00 78.19 107 GLY A O 1
ATOM 835 N N . LYS A 1 108 ? -21.562 1.051 19.232 1.00 81.19 108 LYS A N 1
ATOM 836 C CA . LYS A 1 108 ? -22.469 2.221 19.309 1.00 81.19 108 LYS A CA 1
ATOM 837 C C . LYS A 1 108 ? -22.260 3.099 20.539 1.00 81.19 108 LYS A C 1
ATOM 839 O O . LYS A 1 108 ? -22.476 4.301 20.457 1.00 81.19 108 LYS A O 1
ATOM 844 N N . ARG A 1 109 ? -21.885 2.507 21.674 1.00 83.62 109 ARG A N 1
ATOM 845 C CA . ARG A 1 109 ? -21.770 3.218 22.961 1.00 83.62 109 ARG A CA 1
ATOM 846 C C . ARG A 1 109 ? -20.335 3.533 23.370 1.00 83.62 109 ARG A C 1
ATOM 848 O O . ARG A 1 109 ? -20.136 4.130 24.421 1.00 83.62 109 ARG A O 1
ATOM 855 N N . MET A 1 110 ? -19.360 3.130 22.561 1.00 91.06 110 MET A N 1
ATOM 856 C CA . MET A 1 110 ? -17.949 3.261 22.901 1.00 91.06 110 MET A CA 1
ATOM 857 C C . MET A 1 110 ? -17.400 4.618 22.474 1.00 91.06 110 MET A C 1
ATOM 859 O O . MET A 1 110 ? -17.734 5.140 21.408 1.00 91.06 110 MET A O 1
ATOM 863 N N . ARG A 1 111 ? -16.512 5.167 23.299 1.00 95.06 111 ARG A N 1
ATOM 864 C CA . ARG A 1 111 ? -15.650 6.291 22.929 1.00 95.06 111 ARG A CA 1
ATOM 865 C C . ARG A 1 111 ? -14.405 5.802 22.197 1.00 95.06 111 ARG A C 1
ATOM 867 O O . ARG A 1 111 ? -14.017 4.637 22.318 1.00 95.06 111 ARG A O 1
ATOM 874 N N . VAL A 1 112 ? -13.747 6.698 21.461 1.00 94.88 112 VAL A N 1
ATOM 875 C CA . VAL A 1 112 ? -12.534 6.388 20.677 1.00 94.88 112 VAL A CA 1
ATOM 876 C C . VAL A 1 112 ? -11.473 5.656 21.510 1.00 94.88 112 VAL A C 1
ATOM 878 O O . VAL A 1 112 ? -10.944 4.643 21.051 1.00 94.88 112 VAL A O 1
ATOM 881 N N . LYS A 1 113 ? -11.214 6.089 22.752 1.00 95.56 113 LYS A N 1
ATOM 882 C CA . LYS A 1 113 ? -10.241 5.425 23.646 1.00 95.56 113 LYS A CA 1
ATOM 883 C C . LYS A 1 113 ? -10.608 3.979 24.000 1.00 95.56 113 LYS A C 1
ATOM 885 O O . LYS A 1 113 ? -9.738 3.118 24.119 1.00 95.56 113 LYS A O 1
ATOM 890 N N . GLU A 1 114 ? -11.898 3.697 24.169 1.00 94.56 114 GLU A N 1
ATOM 891 C CA . GLU A 1 114 ? -12.390 2.368 24.538 1.00 94.56 114 GLU A CA 1
ATOM 892 C C . GLU A 1 114 ? -12.276 1.423 23.343 1.00 94.56 114 GLU A C 1
ATOM 894 O O . GLU A 1 114 ? -11.826 0.287 23.488 1.00 94.56 114 GLU A O 1
ATOM 899 N N . ALA A 1 115 ? -12.629 1.914 22.151 1.00 93.31 115 ALA A N 1
ATOM 900 C CA . ALA A 1 115 ? -12.539 1.162 20.904 1.00 93.31 115 ALA A CA 1
ATOM 901 C C . ALA A 1 115 ? -11.090 0.830 20.534 1.00 93.31 115 ALA A C 1
ATOM 903 O O . ALA A 1 115 ? -10.807 -0.291 20.107 1.00 93.31 115 ALA A O 1
ATOM 904 N N . GLN A 1 116 ? -10.163 1.769 20.752 1.00 94.62 116 GLN A N 1
ATOM 905 C CA . GLN A 1 116 ? -8.734 1.513 20.593 1.00 94.62 116 GLN A CA 1
ATOM 906 C C . GLN A 1 116 ? -8.280 0.386 21.525 1.00 94.62 116 GLN A C 1
ATOM 908 O O . GLN A 1 116 ? -7.723 -0.604 21.057 1.00 94.62 116 GLN A O 1
ATOM 913 N N . ARG A 1 117 ? -8.562 0.501 22.830 1.00 94.19 117 ARG A N 1
ATOM 914 C CA . ARG A 1 117 ? -8.154 -0.503 23.823 1.00 94.19 117 ARG A CA 1
ATOM 915 C C . ARG A 1 117 ? -8.730 -1.886 23.518 1.00 94.19 117 ARG A C 1
ATOM 917 O O . ARG A 1 117 ? -8.044 -2.888 23.703 1.00 94.19 117 ARG A O 1
ATOM 924 N N . TYR A 1 118 ? -9.982 -1.945 23.069 1.00 92.50 118 TYR A N 1
ATOM 925 C CA . TYR A 1 118 ? -10.607 -3.194 22.645 1.00 92.50 118 TYR A CA 1
ATOM 926 C C . TYR A 1 118 ? -9.874 -3.796 21.440 1.00 92.50 118 TYR A C 1
ATOM 928 O O . TYR A 1 118 ? -9.468 -4.953 21.488 1.00 92.50 118 TYR A O 1
ATOM 936 N N . SER A 1 119 ? -9.617 -2.987 20.408 1.00 92.31 119 SER A N 1
ATOM 937 C CA . SER A 1 119 ? -8.916 -3.424 19.193 1.00 92.31 119 SER A CA 1
ATOM 938 C C . SER A 1 119 ? -7.492 -3.913 19.482 1.00 92.31 119 SER A C 1
ATOM 940 O O . SER A 1 119 ? -7.061 -4.917 18.930 1.00 92.31 119 SER A O 1
ATOM 942 N N . GLU A 1 120 ? -6.760 -3.251 20.379 1.00 93.81 120 GLU A N 1
ATOM 943 C CA . GLU A 1 120 ? -5.419 -3.687 20.794 1.00 93.81 120 GLU A CA 1
ATOM 944 C C . GLU A 1 120 ? -5.429 -5.031 21.530 1.00 93.81 120 GLU A C 1
ATOM 946 O O . GLU A 1 120 ? -4.476 -5.797 21.415 1.00 93.81 120 GLU A O 1
ATOM 951 N N . ASN A 1 121 ? -6.479 -5.321 22.301 1.00 90.81 121 ASN A N 1
ATOM 952 C CA . ASN A 1 121 ? -6.610 -6.603 22.988 1.00 90.81 121 ASN A CA 1
ATOM 953 C C . ASN A 1 121 ? -7.048 -7.724 22.043 1.00 90.81 121 ASN A C 1
ATOM 955 O O . ASN A 1 121 ? -6.568 -8.838 22.201 1.00 90.81 121 ASN A O 1
ATOM 959 N N . ALA A 1 122 ? -7.900 -7.421 21.062 1.00 89.62 122 ALA A N 1
ATOM 960 C CA . ALA A 1 122 ? -8.345 -8.366 20.038 1.00 89.62 122 ALA A CA 1
ATOM 961 C C . ALA A 1 122 ? -7.201 -8.898 19.159 1.00 89.62 122 ALA A C 1
ATOM 963 O O . ALA A 1 122 ? -7.289 -9.989 18.609 1.00 89.62 122 ALA A O 1
ATOM 964 N N . MET A 1 123 ? -6.139 -8.105 18.998 1.00 84.06 123 MET A N 1
ATOM 965 C CA . MET A 1 123 ? -5.007 -8.407 18.115 1.00 84.06 123 MET A CA 1
ATOM 966 C C . MET A 1 123 ? -3.812 -9.051 18.841 1.00 84.06 123 MET A C 1
ATOM 968 O O . MET A 1 123 ? -2.750 -9.198 18.232 1.00 84.06 123 MET A O 1
ATOM 972 N N . LYS A 1 124 ? -3.951 -9.381 20.130 1.00 80.62 124 LYS A N 1
ATOM 973 C CA . LYS A 1 124 ? -2.949 -10.125 20.911 1.00 80.62 124 LYS A CA 1
ATOM 974 C C . LYS A 1 124 ? -3.210 -11.620 20.840 1.00 80.62 124 LYS A C 1
ATOM 976 O O . LYS A 1 124 ? -2.205 -12.354 20.730 1.00 80.62 124 LYS A O 1
#